Protein AF-A0A2N1TRH2-F1 (afdb_monomer_lite)

Secondary structure (DSSP, 8-state):
--SS-HHHHHHHH-HHHHHHHH--SSS--SS--HHHHHHHHHHHHHHHHHHHTTTSPSSPSS--HHHHHHHHHHHHHHHHTTS--HHHHHHHHHHHHHHHHHHHT--

Foldseek 3Di:
DFLEAPVLLCVPPNQQVQLVLAQPDPDRPVGHDRVLLVVLLVVLVVVLCVLCVLPDDPPDPDRDVLSRQLSSLSSSLVSCPPVDDPVSVVSNVVSVVVSNCVSVVVD

Sequence (107 aa):
MSYAVVQDMVDRFGAAELIQLTDRSEVPTGTYDSDLIEQALSDAEAEINAYLASRYALPLAEVPETLVRLTCNIARYQLYGSSLTEEVTKRYNDAIAFLKNVSRGDA

Structure (mmCIF, N/CA/C/O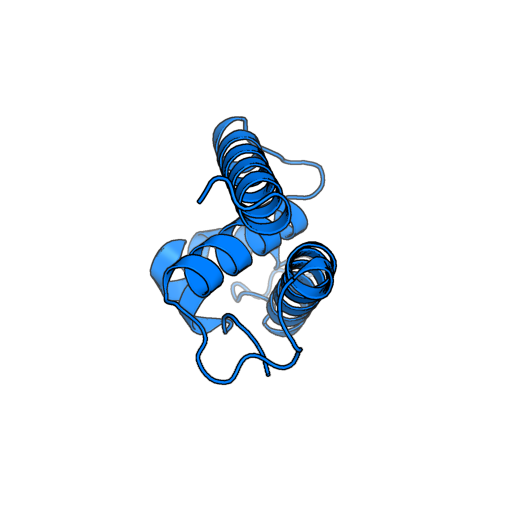 backbone):
data_AF-A0A2N1TRH2-F1
#
_entry.id   AF-A0A2N1TRH2-F1
#
loop_
_atom_site.group_PDB
_atom_site.id
_atom_site.type_symbol
_atom_site.label_atom_id
_atom_site.label_alt_id
_atom_site.label_comp_id
_atom_site.label_asym_id
_atom_site.label_entity_id
_atom_site.label_seq_id
_atom_site.pdbx_PDB_ins_code
_atom_site.Cartn_x
_atom_site.Cartn_y
_atom_site.Cartn_z
_atom_site.occupancy
_atom_site.B_iso_or_equiv
_atom_site.auth_seq_id
_atom_site.auth_comp_id
_atom_site.auth_asym_id
_atom_site.auth_atom_id
_atom_site.pdbx_PDB_model_num
ATOM 1 N N . MET A 1 1 ? -2.796 -13.164 6.841 1.00 62.09 1 MET A N 1
ATOM 2 C CA . MET A 1 1 ? -3.582 -13.209 5.594 1.00 62.09 1 MET A CA 1
ATOM 3 C C . MET A 1 1 ? -3.306 -11.917 4.880 1.00 62.09 1 MET A C 1
ATOM 5 O O . MET A 1 1 ? -3.331 -10.890 5.548 1.00 62.09 1 MET A O 1
ATOM 9 N N . SER A 1 2 ? -2.998 -12.010 3.594 1.00 77.38 2 SER A N 1
ATOM 10 C CA . SER A 1 2 ? -2.710 -10.845 2.776 1.00 77.38 2 SER A CA 1
ATOM 11 C C . SER A 1 2 ? -4.008 -10.136 2.380 1.00 77.38 2 SER A C 1
ATOM 13 O O . SER A 1 2 ? -5.030 -10.794 2.170 1.00 77.38 2 SER A O 1
ATOM 15 N N . TYR A 1 3 ? -3.995 -8.804 2.363 1.00 86.06 3 TYR A N 1
ATOM 16 C CA . TYR A 1 3 ? -5.128 -7.973 1.964 1.00 86.06 3 TYR A CA 1
ATOM 17 C C . TYR A 1 3 ? -5.238 -7.819 0.454 1.00 86.06 3 TYR A C 1
ATOM 19 O O . TYR A 1 3 ? -6.328 -7.531 -0.025 1.00 86.06 3 TYR A O 1
ATOM 27 N N . ALA A 1 4 ? -4.145 -7.986 -0.284 1.00 90.25 4 ALA A N 1
ATOM 28 C CA . ALA A 1 4 ? -4.127 -7.889 -1.735 1.00 90.25 4 ALA A CA 1
ATOM 29 C C . ALA A 1 4 ? -3.005 -8.759 -2.299 1.00 90.25 4 ALA A C 1
ATOM 31 O O . ALA A 1 4 ? -1.927 -8.829 -1.723 1.00 90.25 4 ALA A O 1
ATOM 32 N N . VAL A 1 5 ? -3.240 -9.385 -3.448 1.00 92.06 5 VAL A N 1
ATOM 33 C CA . VAL A 1 5 ? -2.251 -10.233 -4.124 1.00 92.06 5 VAL A CA 1
ATOM 34 C C . VAL A 1 5 ? -1.611 -9.514 -5.312 1.00 92.06 5 VAL A C 1
ATOM 36 O O . VAL A 1 5 ? -2.103 -8.489 -5.785 1.00 92.06 5 VAL A O 1
ATOM 39 N N . VAL A 1 6 ? -0.530 -10.080 -5.859 1.00 91.81 6 VAL A N 1
ATOM 40 C CA . VAL A 1 6 ? 0.144 -9.552 -7.063 1.00 91.81 6 VAL A CA 1
ATOM 41 C C . VAL A 1 6 ? -0.840 -9.359 -8.223 1.00 91.81 6 VAL A C 1
ATOM 43 O O . VAL A 1 6 ? -0.765 -8.358 -8.933 1.00 91.81 6 VAL A O 1
ATOM 46 N N . GLN A 1 7 ? -1.810 -10.264 -8.384 1.00 91.19 7 GLN A N 1
ATOM 47 C CA . GLN A 1 7 ? -2.826 -10.144 -9.431 1.00 91.19 7 GLN A CA 1
ATOM 4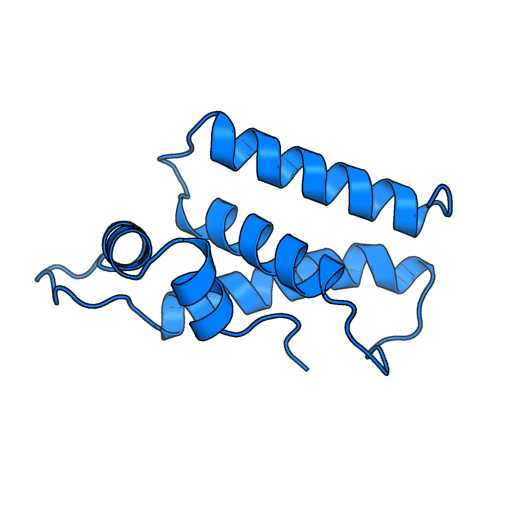8 C C . GLN A 1 7 ? -3.679 -8.873 -9.278 1.00 91.19 7 GLN A C 1
ATOM 50 O O . GLN A 1 7 ? -3.964 -8.227 -10.280 1.00 91.19 7 GLN A O 1
ATOM 55 N N . ASP A 1 8 ? -3.997 -8.439 -8.052 1.00 92.38 8 ASP A N 1
ATOM 56 C CA . ASP A 1 8 ? -4.744 -7.193 -7.825 1.00 92.38 8 ASP A CA 1
ATOM 57 C C . ASP A 1 8 ? -3.952 -5.966 -8.298 1.00 92.38 8 ASP A C 1
ATOM 59 O O . ASP A 1 8 ? -4.525 -4.999 -8.803 1.00 92.38 8 ASP A O 1
ATOM 63 N N . MET A 1 9 ? -2.623 -5.998 -8.159 1.00 92.50 9 MET A N 1
ATOM 64 C CA . MET A 1 9 ? -1.740 -4.952 -8.683 1.00 92.50 9 MET A CA 1
ATOM 65 C C . MET A 1 9 ? -1.733 -4.961 -10.215 1.00 92.50 9 MET A C 1
ATOM 67 O O . MET A 1 9 ? -1.833 -3.899 -10.835 1.00 92.50 9 MET A O 1
ATOM 71 N N . VAL A 1 10 ? -1.646 -6.148 -10.829 1.00 92.62 10 VAL A N 1
ATOM 72 C CA . VAL A 1 10 ? -1.657 -6.318 -12.292 1.00 92.62 10 VAL A CA 1
ATOM 73 C C . VAL A 1 10 ? -2.984 -5.844 -12.883 1.00 92.62 10 VAL A C 1
ATOM 75 O O . VAL A 1 10 ? -2.977 -5.093 -13.856 1.00 92.62 10 VAL A O 1
ATOM 78 N N . ASP A 1 11 ? -4.109 -6.212 -12.275 1.00 92.50 11 ASP A N 1
ATOM 79 C CA . ASP A 1 11 ? -5.444 -5.858 -12.761 1.00 92.50 11 ASP A CA 1
ATOM 80 C C . ASP A 1 11 ? -5.730 -4.352 -12.629 1.00 92.50 11 ASP A C 1
ATOM 82 O O . ASP A 1 11 ? -6.465 -3.781 -13.437 1.00 92.50 11 ASP A O 1
ATOM 86 N N . ARG A 1 12 ? -5.138 -3.681 -11.628 1.00 90.50 12 ARG A N 1
ATOM 87 C CA . ARG A 1 12 ? -5.360 -2.248 -11.361 1.00 90.50 12 ARG A CA 1
ATOM 88 C C . ARG A 1 12 ? -4.406 -1.317 -12.105 1.00 90.50 12 ARG A C 1
ATOM 90 O O . ARG A 1 12 ? -4.837 -0.244 -12.525 1.00 90.50 12 ARG A O 1
ATOM 97 N N . PHE A 1 13 ? -3.130 -1.682 -12.218 1.00 89.81 13 PHE A N 1
ATOM 98 C CA . PHE A 1 13 ? -2.073 -0.803 -12.747 1.00 89.81 13 PHE A CA 1
ATOM 99 C C . PHE A 1 13 ? -1.463 -1.313 -14.057 1.00 89.81 13 PHE A C 1
ATOM 101 O O . PHE A 1 13 ? -0.828 -0.558 -14.789 1.00 89.81 13 PHE A O 1
ATOM 108 N N . GLY A 1 14 ? -1.706 -2.577 -14.399 1.00 90.94 14 GLY A N 1
ATOM 109 C CA . GLY A 1 14 ? -1.164 -3.214 -15.588 1.00 90.94 14 GLY A CA 1
ATOM 110 C C . GLY A 1 14 ? 0.255 -3.740 -15.384 1.00 90.94 14 GLY A C 1
ATOM 111 O O . GLY A 1 14 ? 1.090 -3.147 -14.700 1.00 90.94 14 GLY A O 1
ATOM 112 N N . ALA A 1 15 ? 0.558 -4.853 -16.052 1.00 88.38 15 ALA A N 1
ATOM 113 C CA . ALA A 1 15 ? 1.876 -5.481 -15.985 1.00 88.38 15 ALA A CA 1
ATOM 114 C C . ALA A 1 15 ? 3.004 -4.555 -16.475 1.00 88.38 15 ALA A C 1
ATOM 116 O O . ALA A 1 15 ? 4.098 -4.596 -15.928 1.00 88.38 15 ALA A O 1
ATOM 117 N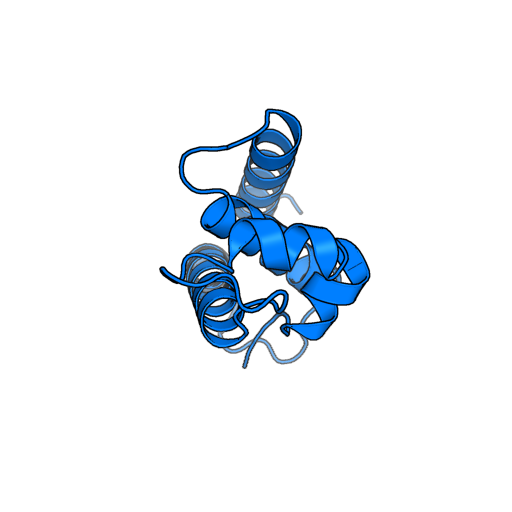 N . ALA A 1 16 ? 2.744 -3.697 -17.469 1.00 87.44 16 ALA A N 1
ATOM 118 C CA . ALA A 1 16 ? 3.754 -2.799 -18.033 1.00 87.44 16 ALA A CA 1
ATOM 119 C C . ALA A 1 16 ? 4.297 -1.791 -17.007 1.00 87.44 16 ALA A C 1
ATOM 121 O O . ALA A 1 16 ? 5.504 -1.562 -16.957 1.00 87.44 16 ALA A O 1
ATOM 122 N N . GLU A 1 17 ? 3.421 -1.217 -16.178 1.00 88.56 17 GLU A N 1
ATOM 123 C CA . GLU A 1 17 ? 3.838 -0.312 -15.105 1.00 88.56 17 GLU A CA 1
ATOM 124 C C . GLU A 1 17 ? 4.637 -1.074 -14.044 1.00 88.56 17 GLU A C 1
ATOM 126 O O . GLU A 1 17 ? 5.719 -0.646 -13.653 1.00 88.56 17 GLU A O 1
ATOM 131 N N . LEU A 1 18 ? 4.153 -2.247 -13.630 1.00 88.69 18 LEU A N 1
ATOM 132 C CA . LEU A 1 18 ? 4.836 -3.064 -12.628 1.00 88.69 18 LEU A CA 1
ATOM 133 C C . LEU A 1 18 ? 6.225 -3.506 -13.090 1.00 88.69 18 LEU A C 1
ATOM 135 O O . LEU A 1 18 ? 7.160 -3.439 -12.297 1.00 88.69 18 LEU A O 1
ATOM 139 N N . ILE A 1 19 ? 6.389 -3.878 -14.364 1.00 89.38 19 ILE A N 1
ATOM 140 C CA . ILE A 1 19 ? 7.699 -4.179 -14.960 1.00 89.38 19 ILE A CA 1
ATOM 141 C C . ILE A 1 19 ? 8.623 -2.968 -14.804 1.00 89.38 19 ILE A C 1
ATOM 143 O O . ILE A 1 19 ? 9.710 -3.105 -14.264 1.00 89.38 19 ILE A O 1
ATOM 147 N N . GLN A 1 20 ? 8.183 -1.763 -15.180 1.00 86.56 20 GLN A N 1
ATOM 148 C CA . GLN A 1 20 ? 9.019 -0.560 -15.057 1.00 86.56 20 GLN A CA 1
ATOM 149 C C . GLN A 1 20 ? 9.447 -0.256 -13.615 1.00 86.56 20 GLN A C 1
ATOM 151 O O . GLN A 1 20 ? 10.528 0.286 -13.396 1.00 86.56 20 GLN A O 1
ATOM 156 N N . LEU A 1 21 ? 8.604 -0.584 -12.635 1.00 85.94 21 LEU A N 1
ATOM 157 C CA . LEU A 1 21 ? 8.877 -0.315 -11.223 1.00 85.94 21 LEU A CA 1
ATOM 158 C C . LEU A 1 21 ? 9.758 -1.382 -10.558 1.00 85.94 21 LEU A C 1
ATOM 160 O O . LEU A 1 21 ? 10.472 -1.075 -9.594 1.00 85.94 21 LEU A O 1
ATOM 164 N N . THR A 1 22 ? 9.691 -2.623 -11.048 1.00 85.62 22 THR A N 1
ATOM 165 C CA . THR A 1 22 ? 10.251 -3.804 -10.371 1.00 85.62 22 THR A CA 1
ATOM 166 C C . THR A 1 22 ? 11.388 -4.489 -11.129 1.00 85.62 22 THR A C 1
ATOM 168 O O . THR A 1 22 ? 12.227 -5.103 -10.479 1.00 85.62 22 THR A O 1
ATOM 171 N N . ASP A 1 23 ? 11.499 -4.320 -12.452 1.00 81.25 23 ASP A N 1
ATOM 172 C CA . ASP A 1 23 ? 12.588 -4.853 -13.293 1.00 81.25 23 ASP A CA 1
ATOM 173 C C . ASP A 1 23 ? 13.874 -4.032 -13.078 1.00 81.25 23 ASP A C 1
ATOM 175 O O . ASP A 1 23 ? 14.315 -3.247 -13.917 1.00 81.25 23 ASP A O 1
ATOM 179 N N . ARG A 1 24 ? 14.436 -4.155 -11.869 1.00 75.44 24 ARG A N 1
ATOM 180 C CA . ARG A 1 24 ? 15.639 -3.451 -11.394 1.00 75.44 24 ARG A CA 1
ATOM 181 C C . ARG A 1 24 ? 16.917 -4.276 -11.583 1.00 75.44 24 ARG A C 1
ATOM 183 O O . ARG A 1 24 ? 17.967 -3.899 -11.063 1.00 75.44 24 ARG A O 1
ATOM 190 N N . SER A 1 25 ? 16.835 -5.413 -12.269 1.00 72.88 25 SER A N 1
ATOM 191 C CA . SER A 1 25 ? 17.973 -6.288 -12.543 1.00 72.88 25 SER A CA 1
ATOM 192 C C . SER A 1 25 ? 18.944 -5.662 -13.548 1.00 72.88 25 SER A C 1
ATOM 194 O O . SER A 1 25 ? 18.557 -4.878 -14.411 1.00 72.88 25 SER A O 1
ATOM 196 N N . GLU A 1 26 ? 20.228 -6.036 -13.467 1.00 66.50 26 GLU A N 1
ATOM 197 C CA . GLU A 1 26 ? 21.259 -5.552 -14.406 1.00 66.50 26 GLU A CA 1
ATOM 198 C C . GLU A 1 26 ? 20.931 -5.891 -15.870 1.00 66.50 26 GLU A C 1
ATOM 200 O O . GLU A 1 26 ? 21.308 -5.159 -16.785 1.00 66.50 26 GLU A O 1
ATOM 205 N N . VAL A 1 27 ? 20.206 -6.990 -16.086 1.00 74.50 27 VAL A N 1
ATOM 206 C CA . VAL A 1 27 ? 19.616 -7.357 -17.372 1.00 74.50 27 VAL A CA 1
ATOM 207 C C . VAL A 1 27 ? 18.098 -7.263 -17.223 1.00 74.50 27 VAL A C 1
ATOM 209 O O . VAL A 1 27 ? 17.548 -8.021 -16.418 1.00 74.50 27 VAL A O 1
ATOM 212 N N . PRO A 1 28 ? 17.418 -6.372 -17.969 1.00 73.12 28 PRO A N 1
ATOM 213 C CA . PRO A 1 28 ? 15.964 -6.294 -17.957 1.00 73.12 28 PRO A CA 1
ATOM 214 C C . PRO A 1 28 ? 15.365 -7.628 -18.391 1.00 73.12 28 PRO A C 1
ATOM 216 O O . PRO A 1 28 ? 15.670 -8.139 -19.474 1.00 73.12 28 PRO A O 1
ATOM 219 N N . THR A 1 29 ? 14.535 -8.203 -17.534 1.00 76.81 29 THR A N 1
ATOM 220 C CA . THR A 1 29 ? 13.846 -9.469 -17.805 1.00 76.81 29 THR A CA 1
ATOM 221 C C . THR A 1 29 ? 12.608 -9.259 -18.673 1.00 76.81 29 THR A C 1
ATOM 223 O O . THR A 1 29 ? 12.146 -10.194 -19.328 1.00 76.81 29 THR A O 1
ATOM 226 N N . GLY A 1 30 ? 12.077 -8.028 -18.713 1.00 81.75 30 GLY A N 1
ATOM 227 C CA . GLY A 1 30 ? 10.813 -7.722 -19.383 1.00 81.75 30 GLY A CA 1
ATOM 228 C C . GLY A 1 30 ? 9.596 -8.304 -18.658 1.00 81.75 30 GLY A C 1
ATOM 229 O O . GLY A 1 30 ? 8.496 -8.318 -19.211 1.00 81.75 30 GLY A O 1
ATOM 230 N N . THR A 1 31 ? 9.789 -8.780 -17.428 1.00 85.19 31 THR A N 1
ATOM 231 C CA . THR A 1 31 ? 8.760 -9.314 -16.536 1.00 85.19 31 THR A CA 1
ATOM 232 C C . THR A 1 31 ? 8.822 -8.582 -15.206 1.00 85.19 31 THR A C 1
ATOM 234 O O . THR A 1 31 ? 9.881 -8.104 -14.812 1.00 85.19 31 THR A O 1
ATOM 237 N N . TYR A 1 32 ? 7.682 -8.440 -14.532 1.00 86.50 32 TYR A N 1
ATOM 238 C CA . TYR A 1 32 ? 7.674 -7.829 -13.211 1.00 86.50 32 TYR A CA 1
ATOM 239 C C . TYR A 1 32 ? 8.242 -8.820 -12.196 1.00 86.50 32 TYR A C 1
ATOM 241 O O . TYR A 1 32 ? 8.023 -10.027 -12.309 1.00 86.50 32 TYR A O 1
ATOM 249 N N . ASP A 1 33 ? 8.944 -8.303 -11.197 1.00 89.31 33 ASP A N 1
ATOM 250 C CA . ASP A 1 33 ? 9.437 -9.102 -10.084 1.00 89.31 33 ASP A CA 1
ATOM 251 C C . ASP A 1 33 ? 8.296 -9.291 -9.074 1.00 89.31 33 ASP A C 1
ATOM 253 O O . ASP A 1 33 ? 7.887 -8.352 -8.382 1.00 89.31 33 ASP A O 1
ATOM 257 N N . SER A 1 34 ? 7.732 -10.501 -9.042 1.00 88.69 34 SER A N 1
ATOM 258 C CA . SER A 1 34 ? 6.646 -10.849 -8.126 1.00 88.69 34 SER A CA 1
ATOM 259 C C . SER A 1 34 ? 7.069 -10.746 -6.668 1.00 88.69 34 SER A C 1
ATOM 261 O O . SER A 1 34 ? 6.261 -10.309 -5.856 1.00 88.69 34 SER A O 1
ATOM 263 N N . ASP A 1 35 ? 8.318 -11.073 -6.342 1.00 90.00 35 ASP A N 1
ATOM 264 C CA . ASP A 1 35 ? 8.801 -11.105 -4.962 1.00 90.00 35 ASP A CA 1
ATOM 265 C C . ASP A 1 35 ? 8.910 -9.677 -4.411 1.00 90.00 35 ASP A C 1
ATOM 267 O O . ASP A 1 35 ? 8.499 -9.403 -3.282 1.00 90.00 35 ASP A O 1
ATOM 271 N N . LEU A 1 36 ? 9.367 -8.726 -5.237 1.00 90.06 36 LEU A N 1
ATOM 272 C CA . LEU A 1 36 ? 9.362 -7.301 -4.884 1.00 90.06 36 LEU A CA 1
ATOM 273 C C . LEU A 1 36 ? 7.946 -6.746 -4.690 1.00 90.06 36 LEU A C 1
ATOM 275 O O . LEU A 1 36 ? 7.720 -5.924 -3.798 1.00 90.06 36 LEU A O 1
ATOM 279 N N . ILE A 1 37 ? 6.986 -7.173 -5.515 1.00 91.69 37 ILE A N 1
ATOM 280 C CA . ILE A 1 37 ? 5.587 -6.751 -5.374 1.00 91.69 37 ILE A CA 1
ATOM 281 C C . ILE A 1 37 ? 4.981 -7.345 -4.101 1.00 91.69 37 ILE A C 1
ATOM 283 O O . ILE A 1 37 ? 4.323 -6.621 -3.356 1.00 91.69 37 ILE A O 1
ATOM 287 N N . GLU A 1 38 ? 5.216 -8.628 -3.825 1.00 92.88 38 GLU A N 1
ATOM 288 C CA . GLU A 1 38 ? 4.762 -9.291 -2.599 1.00 92.88 38 GLU A CA 1
ATOM 289 C C . GLU A 1 38 ? 5.353 -8.637 -1.351 1.00 92.88 38 GLU A C 1
ATOM 291 O O . GLU A 1 38 ? 4.632 -8.410 -0.378 1.00 92.88 38 GLU A O 1
ATOM 296 N N . GLN A 1 39 ? 6.630 -8.250 -1.390 1.00 91.75 39 GLN A N 1
ATOM 297 C CA . GLN A 1 39 ? 7.256 -7.514 -0.298 1.00 91.75 39 GLN A CA 1
ATOM 298 C C . GLN A 1 39 ? 6.573 -6.156 -0.070 1.00 91.75 39 GLN A C 1
ATOM 300 O O . GLN A 1 39 ? 6.195 -5.848 1.059 1.00 91.75 39 GLN A O 1
ATOM 305 N N . ALA A 1 40 ? 6.346 -5.372 -1.129 1.00 92.69 40 ALA A N 1
ATOM 306 C CA . ALA A 1 40 ? 5.667 -4.079 -1.017 1.00 92.69 40 ALA A CA 1
ATOM 307 C C . ALA A 1 40 ? 4.213 -4.215 -0.524 1.00 92.69 40 ALA A C 1
ATOM 309 O O . ALA A 1 40 ? 3.720 -3.370 0.224 1.00 92.69 40 ALA A O 1
ATOM 310 N N . LEU A 1 41 ? 3.517 -5.285 -0.921 1.00 94.06 41 LEU A N 1
ATOM 311 C CA . LEU A 1 41 ? 2.182 -5.610 -0.414 1.00 94.06 41 LEU A CA 1
ATOM 312 C C . LEU A 1 41 ? 2.227 -5.957 1.078 1.00 94.06 41 LEU A C 1
ATOM 314 O O . LEU A 1 41 ? 1.450 -5.402 1.851 1.00 94.06 41 LEU A O 1
ATOM 318 N N . SER A 1 42 ? 3.172 -6.797 1.504 1.00 93.19 42 SER A N 1
ATOM 319 C CA . SER A 1 42 ? 3.360 -7.155 2.915 1.00 93.19 42 SER A CA 1
ATOM 320 C C . SER A 1 42 ? 3.672 -5.932 3.788 1.00 93.19 42 SER A C 1
ATOM 322 O O . SER A 1 42 ? 3.119 -5.785 4.881 1.00 93.19 42 SER A O 1
ATOM 324 N N . ASP A 1 43 ? 4.525 -5.027 3.311 1.00 92.06 43 ASP A N 1
ATOM 325 C CA . ASP A 1 43 ? 4.863 -3.793 4.023 1.00 92.06 43 ASP A CA 1
ATOM 326 C C . ASP A 1 43 ? 3.645 -2.854 4.123 1.00 92.06 43 ASP A C 1
ATOM 328 O O . ASP A 1 43 ? 3.352 -2.309 5.193 1.00 92.06 43 ASP A O 1
ATOM 332 N N . ALA A 1 44 ? 2.874 -2.712 3.038 1.00 93.44 44 ALA A N 1
ATOM 333 C CA . ALA A 1 44 ? 1.619 -1.958 3.029 1.00 93.44 44 ALA A CA 1
ATOM 334 C C . ALA A 1 44 ? 0.574 -2.534 4.003 1.00 93.44 44 ALA A C 1
ATOM 336 O O . ALA A 1 44 ? -0.131 -1.793 4.693 1.00 93.44 44 ALA A O 1
ATOM 337 N N . GLU A 1 45 ? 0.475 -3.858 4.091 1.00 91.50 45 GLU A N 1
ATOM 338 C CA . GLU A 1 45 ? -0.416 -4.539 5.028 1.00 91.50 45 GLU A CA 1
ATOM 339 C C . GLU A 1 45 ? -0.020 -4.308 6.478 1.00 91.50 45 GLU A C 1
ATOM 341 O O . GLU A 1 45 ? -0.886 -4.048 7.316 1.00 91.50 45 GLU A O 1
ATOM 346 N N . ALA A 1 46 ? 1.275 -4.398 6.790 1.00 91.44 46 ALA A N 1
ATOM 347 C CA . ALA A 1 46 ? 1.790 -4.114 8.122 1.00 91.44 46 ALA A CA 1
ATOM 348 C C . ALA A 1 46 ? 1.452 -2.677 8.548 1.00 91.44 46 ALA A C 1
ATOM 350 O O . ALA A 1 46 ? 1.015 -2.450 9.680 1.00 91.44 46 ALA A O 1
ATOM 351 N N . GLU A 1 47 ? 1.567 -1.723 7.622 1.00 92.12 47 GLU A N 1
ATOM 352 C CA . GLU A 1 47 ? 1.184 -0.333 7.854 1.00 92.12 47 GLU A CA 1
ATOM 353 C C . GLU A 1 47 ? -0.324 -0.186 8.120 1.00 92.12 47 GLU A C 1
ATOM 355 O O . GLU A 1 47 ? -0.716 0.397 9.134 1.00 92.12 47 GLU A O 1
ATOM 360 N N . ILE A 1 48 ? -1.186 -0.768 7.279 1.00 91.06 48 ILE A N 1
ATOM 361 C CA . ILE A 1 48 ? -2.647 -0.760 7.483 1.00 91.06 48 ILE A CA 1
ATOM 362 C C . ILE A 1 48 ? -3.012 -1.389 8.833 1.00 91.06 48 ILE A C 1
ATOM 364 O O . ILE A 1 48 ? -3.814 -0.834 9.590 1.00 91.06 48 ILE A O 1
ATOM 368 N N . ASN A 1 49 ? -2.397 -2.523 9.163 1.00 90.19 49 ASN A N 1
ATOM 369 C CA . ASN A 1 49 ? -2.608 -3.228 10.420 1.00 90.19 49 ASN A CA 1
ATOM 370 C C . ASN A 1 49 ? -2.267 -2.370 11.633 1.00 90.19 49 ASN A C 1
ATOM 372 O O . ASN A 1 49 ? -3.012 -2.402 12.609 1.00 90.19 49 ASN A O 1
ATOM 376 N N . ALA A 1 50 ? -1.208 -1.562 11.572 1.00 89.62 50 ALA A N 1
ATOM 377 C CA . ALA A 1 50 ? -0.853 -0.660 12.663 1.00 89.62 50 ALA A CA 1
ATOM 378 C C . ALA A 1 50 ? -1.965 0.366 12.958 1.00 89.62 50 ALA A C 1
ATOM 380 O O . ALA A 1 50 ? -2.242 0.656 14.123 1.00 89.62 50 ALA A O 1
ATOM 381 N N . TYR A 1 51 ? -2.657 0.870 11.929 1.00 89.00 51 TYR A N 1
ATOM 382 C CA . TYR A 1 51 ? -3.799 1.773 12.115 1.00 89.00 51 TYR A CA 1
ATOM 383 C C . TYR A 1 51 ? -5.040 1.042 12.643 1.00 89.00 51 TYR A C 1
ATOM 385 O O . TYR A 1 51 ? -5.717 1.540 13.551 1.00 89.00 51 TYR A O 1
ATOM 393 N N . LEU A 1 52 ? -5.330 -0.146 12.106 1.00 87.56 52 LEU A N 1
ATOM 394 C CA . LEU A 1 52 ? -6.513 -0.929 12.473 1.00 87.56 52 LEU A CA 1
ATOM 395 C C . LEU A 1 52 ? -6.404 -1.573 13.861 1.00 87.56 52 LEU A C 1
ATOM 397 O O . LEU A 1 52 ? -7.421 -1.676 14.544 1.00 87.56 52 LEU A O 1
ATOM 401 N N . ALA A 1 53 ? -5.200 -1.937 14.312 1.00 87.06 53 ALA A N 1
ATOM 402 C CA . ALA A 1 53 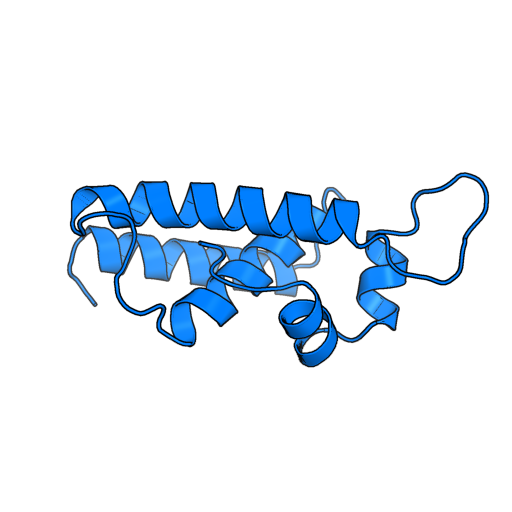? -4.951 -2.592 15.602 1.00 87.06 53 ALA A CA 1
ATOM 403 C C . ALA A 1 53 ? -5.430 -1.773 16.813 1.00 87.06 53 ALA A C 1
ATOM 405 O O . ALA A 1 53 ? -5.656 -2.324 17.887 1.00 87.06 53 ALA A O 1
ATOM 406 N N . SER A 1 54 ? -5.611 -0.460 16.645 1.00 84.12 54 SER A N 1
ATOM 407 C CA . SER A 1 54 ? -6.178 0.413 17.677 1.00 84.12 54 SER A CA 1
ATOM 408 C C . SER A 1 54 ? -7.655 0.129 17.987 1.00 84.12 54 SER A C 1
ATOM 410 O O . SER A 1 54 ? -8.118 0.441 19.083 1.00 84.12 54 SER A O 1
ATOM 412 N N . ARG A 1 55 ? -8.402 -0.448 17.036 1.00 83.19 55 ARG A N 1
ATOM 413 C CA . ARG A 1 55 ? -9.864 -0.620 17.116 1.00 83.19 55 ARG A CA 1
ATOM 414 C C . ARG A 1 55 ? -10.369 -2.013 16.779 1.00 83.19 55 ARG A C 1
ATOM 416 O O . ARG A 1 55 ? -11.400 -2.416 17.307 1.00 83.19 55 ARG A O 1
ATOM 423 N N . TYR A 1 56 ? -9.688 -2.724 15.892 1.00 82.81 56 TYR A N 1
ATOM 424 C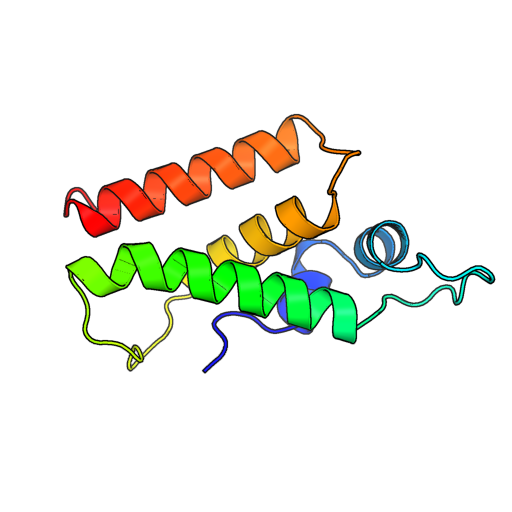 CA . TYR A 1 56 ? -10.113 -4.025 15.394 1.00 82.81 56 TYR A CA 1
ATOM 425 C C . TYR A 1 56 ? -9.193 -5.124 15.920 1.00 82.81 56 TYR A C 1
ATOM 427 O O . TYR A 1 56 ? -7.979 -4.949 16.012 1.00 82.81 56 TYR A O 1
ATOM 435 N N . ALA A 1 57 ? -9.778 -6.280 16.238 1.00 79.62 57 ALA A N 1
ATOM 436 C CA . ALA A 1 57 ? -9.008 -7.484 16.513 1.00 79.62 57 ALA A CA 1
ATOM 437 C C . ALA A 1 57 ? -8.440 -8.028 15.195 1.00 79.62 57 ALA A C 1
ATOM 439 O O . ALA A 1 57 ? -9.182 -8.239 14.235 1.00 79.62 57 ALA A O 1
ATOM 440 N N . LEU A 1 58 ? -7.125 -8.238 15.159 1.00 82.50 58 LEU A N 1
ATOM 441 C CA . LEU A 1 58 ? -6.423 -8.822 14.020 1.00 82.50 58 LEU A CA 1
ATOM 442 C C . LEU A 1 58 ? -6.124 -10.309 14.293 1.00 82.50 58 LEU A C 1
ATOM 444 O O . LEU A 1 58 ? -5.783 -10.648 15.429 1.00 82.50 58 LEU A O 1
ATOM 448 N N . PRO A 1 59 ? -6.201 -11.193 13.278 1.00 79.19 59 PRO A N 1
ATOM 449 C CA . PRO A 1 59 ? -6.523 -10.905 11.876 1.00 79.19 59 PRO A CA 1
ATOM 450 C C . PRO A 1 59 ? -8.022 -10.644 11.645 1.00 79.19 59 PRO A C 1
ATOM 452 O O . PRO A 1 59 ? -8.870 -11.226 12.318 1.00 79.19 59 PRO A O 1
ATOM 455 N N . LEU A 1 60 ? -8.341 -9.784 10.671 1.00 79.06 60 LEU A N 1
ATOM 456 C CA . LEU A 1 60 ? -9.723 -9.539 10.246 1.00 79.06 60 LEU A CA 1
ATOM 457 C C . LEU A 1 60 ? -10.358 -10.829 9.704 1.00 79.06 60 LEU A C 1
ATOM 459 O O . LEU A 1 60 ? -9.702 -11.596 8.999 1.00 79.06 60 LEU A O 1
ATOM 463 N N . ALA A 1 61 ? -11.638 -11.046 10.013 1.00 80.44 61 ALA A N 1
ATOM 464 C CA . ALA A 1 61 ? -12.388 -12.205 9.523 1.00 80.44 61 ALA A CA 1
ATOM 465 C C . ALA A 1 61 ? -12.732 -12.090 8.028 1.00 80.44 61 ALA A C 1
ATOM 467 O O . ALA A 1 61 ? -12.660 -13.075 7.301 1.00 80.44 61 ALA A O 1
ATOM 468 N N . GLU A 1 62 ? -13.059 -10.880 7.574 1.00 80.44 62 GLU A N 1
ATOM 469 C CA . GLU A 1 62 ? -13.310 -10.554 6.172 1.00 80.44 62 GLU A CA 1
ATOM 470 C C . GLU A 1 62 ? -12.524 -9.295 5.812 1.00 80.44 62 GLU A C 1
ATOM 472 O O . GLU A 1 62 ? -12.474 -8.342 6.593 1.00 80.44 62 GLU A O 1
ATOM 477 N N . VAL A 1 63 ? -11.904 -9.298 4.632 1.00 83.06 63 VAL A N 1
ATOM 478 C CA . VAL A 1 63 ? -11.155 -8.155 4.103 1.00 83.06 63 VAL A CA 1
ATOM 479 C C . VAL A 1 63 ? -12.073 -7.402 3.138 1.00 83.06 63 VAL A C 1
ATOM 481 O O . VAL A 1 63 ? -12.383 -7.929 2.070 1.00 83.06 63 VAL A O 1
ATOM 484 N N . PRO A 1 64 ? -12.529 -6.180 3.471 1.00 85.38 64 PRO A N 1
ATOM 485 C CA . PRO A 1 64 ? -13.320 -5.379 2.548 1.00 85.38 64 PRO A CA 1
ATOM 486 C C . PRO A 1 64 ? -12.511 -5.016 1.303 1.00 85.38 64 PRO A C 1
ATOM 488 O O . PRO A 1 64 ? -11.324 -4.702 1.400 1.00 85.38 64 PRO A O 1
ATOM 491 N N . GLU A 1 65 ? -13.174 -4.919 0.150 1.00 86.81 65 GLU A N 1
ATOM 492 C CA . GLU A 1 65 ? -12.540 -4.520 -1.118 1.00 86.81 65 GLU A CA 1
ATOM 493 C C . GLU A 1 65 ? -11.834 -3.150 -1.024 1.00 86.81 65 GLU A C 1
ATOM 495 O O . GLU A 1 65 ? -10.831 -2.880 -1.687 1.00 86.81 65 GLU A O 1
ATOM 500 N N . THR A 1 66 ? -12.314 -2.280 -0.131 1.00 87.94 66 THR A N 1
ATOM 501 C CA . THR A 1 66 ? -11.656 -1.011 0.186 1.00 87.94 66 THR A CA 1
ATOM 502 C C . THR A 1 66 ? -10.242 -1.216 0.733 1.00 87.94 66 THR A C 1
ATOM 504 O O . THR A 1 66 ? -9.344 -0.488 0.316 1.00 87.94 66 THR A O 1
ATOM 507 N N . LEU A 1 67 ? -10.015 -2.195 1.621 1.00 88.12 67 LEU A N 1
ATOM 508 C CA . LEU A 1 67 ? -8.675 -2.494 2.141 1.00 88.12 67 LEU A CA 1
ATOM 509 C C . LEU A 1 67 ? -7.767 -3.046 1.046 1.00 88.12 67 LEU A C 1
ATOM 511 O O . LEU A 1 67 ? -6.616 -2.626 0.978 1.00 88.12 67 LEU A O 1
ATOM 515 N N . VAL A 1 68 ? -8.290 -3.886 0.147 1.00 91.81 68 VAL A N 1
ATOM 516 C CA . VAL A 1 68 ? -7.550 -4.367 -1.035 1.00 91.81 68 VAL A CA 1
ATOM 517 C C . VAL A 1 68 ? -7.033 -3.168 -1.836 1.00 91.81 68 VAL A C 1
ATOM 519 O O . VAL A 1 68 ? -5.834 -3.010 -2.055 1.00 91.81 68 VAL A O 1
ATOM 522 N N . ARG A 1 69 ? -7.930 -2.234 -2.188 1.00 91.75 69 ARG A N 1
ATOM 523 C CA . ARG A 1 69 ? -7.582 -1.025 -2.951 1.00 91.75 69 ARG A CA 1
ATOM 524 C C . ARG A 1 69 ? -6.556 -0.143 -2.232 1.00 91.75 69 ARG A C 1
ATOM 526 O O . ARG A 1 69 ? -5.671 0.410 -2.881 1.00 91.75 69 ARG A O 1
ATOM 533 N N . LEU A 1 70 ? -6.697 0.039 -0.918 1.00 92.81 70 LEU A N 1
ATOM 534 C CA . LEU A 1 70 ? -5.761 0.836 -0.119 1.00 92.81 70 LEU A CA 1
ATOM 535 C C . LEU A 1 70 ? -4.379 0.179 -0.068 1.00 92.81 70 LEU A C 1
ATOM 537 O O . LEU A 1 70 ? -3.388 0.868 -0.292 1.00 92.81 70 LEU A O 1
ATOM 541 N N . THR A 1 71 ? -4.332 -1.138 0.134 1.00 93.81 71 THR A N 1
ATOM 542 C CA . THR A 1 71 ? -3.095 -1.931 0.144 1.00 93.81 71 THR A CA 1
ATOM 543 C C . THR A 1 71 ? -2.364 -1.792 -1.187 1.00 93.81 71 THR A C 1
ATOM 545 O O . THR A 1 71 ? -1.195 -1.419 -1.197 1.00 93.81 71 THR A O 1
ATOM 548 N N . CYS A 1 72 ? -3.064 -1.949 -2.317 1.00 93.38 72 CYS A N 1
ATOM 549 C CA . CYS A 1 72 ? -2.475 -1.761 -3.644 1.00 93.38 72 CYS A CA 1
ATOM 550 C C . CYS A 1 72 ? -1.911 -0.346 -3.855 1.00 93.38 72 CYS A C 1
ATOM 552 O O . CYS A 1 72 ? -0.836 -0.184 -4.426 1.00 93.38 72 CYS A O 1
ATOM 554 N N . ASN A 1 73 ? -2.613 0.698 -3.399 1.00 92.94 73 ASN A N 1
ATOM 555 C CA . ASN A 1 73 ? -2.140 2.079 -3.548 1.00 92.94 73 ASN A CA 1
ATOM 556 C C . ASN A 1 73 ? -0.897 2.370 -2.696 1.00 92.94 73 ASN A C 1
ATOM 558 O O . ASN A 1 73 ? 0.003 3.071 -3.158 1.00 92.94 73 ASN A O 1
ATOM 562 N N . ILE A 1 74 ? -0.846 1.845 -1.468 1.00 93.12 74 ILE A N 1
ATOM 563 C CA . ILE A 1 74 ? 0.314 1.997 -0.582 1.00 93.12 74 ILE A CA 1
ATOM 564 C C . ILE A 1 74 ? 1.503 1.206 -1.138 1.00 93.12 74 ILE A C 1
ATOM 566 O O . ILE A 1 74 ? 2.585 1.770 -1.282 1.00 93.12 74 ILE A O 1
ATOM 570 N N . ALA A 1 75 ? 1.293 -0.045 -1.552 1.00 93.62 75 ALA A N 1
ATOM 571 C CA . ALA A 1 75 ? 2.328 -0.861 -2.183 1.00 93.62 75 ALA A CA 1
ATOM 572 C C . ALA A 1 75 ? 2.880 -0.186 -3.449 1.00 93.62 75 ALA A C 1
ATOM 574 O O . ALA A 1 75 ? 4.091 -0.067 -3.618 1.00 93.62 75 ALA A O 1
ATOM 575 N N . ARG A 1 76 ? 2.005 0.360 -4.307 1.00 92.06 76 ARG A N 1
ATOM 576 C CA . ARG A 1 76 ? 2.413 1.138 -5.488 1.00 92.06 76 ARG A CA 1
ATOM 577 C C . ARG A 1 76 ? 3.300 2.322 -5.106 1.00 92.06 76 ARG A C 1
ATOM 579 O O . ARG A 1 76 ? 4.340 2.520 -5.725 1.00 92.06 76 ARG A O 1
ATOM 586 N N . TYR A 1 77 ? 2.920 3.091 -4.088 1.00 91.56 77 TYR A N 1
ATOM 587 C CA . TYR A 1 77 ? 3.732 4.208 -3.598 1.00 91.56 77 TYR A CA 1
ATOM 588 C C . TYR A 1 77 ? 5.131 3.754 -3.160 1.00 91.56 77 TYR A C 1
ATOM 590 O O . TYR A 1 77 ? 6.124 4.370 -3.547 1.00 91.56 77 TYR A O 1
ATOM 598 N N . GLN A 1 78 ? 5.224 2.643 -2.427 1.00 90.06 78 GLN A N 1
ATOM 599 C CA . GLN A 1 78 ? 6.506 2.080 -1.998 1.00 90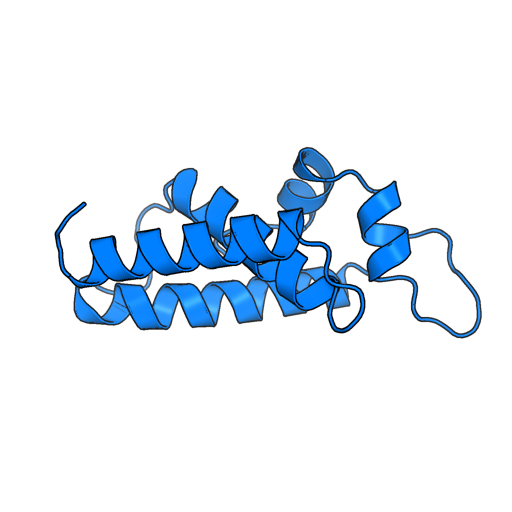.06 78 GLN A CA 1
ATOM 600 C C . GLN A 1 78 ? 7.369 1.622 -3.189 1.00 90.06 78 GLN A C 1
ATOM 602 O O . GLN A 1 78 ? 8.574 1.881 -3.211 1.00 90.06 78 GLN A O 1
ATOM 607 N N . LEU A 1 79 ? 6.759 1.023 -4.219 1.00 89.12 79 LEU A N 1
ATOM 608 C CA . LEU A 1 79 ? 7.458 0.590 -5.436 1.00 89.12 79 LEU A CA 1
ATOM 609 C C . LEU A 1 79 ? 8.016 1.759 -6.263 1.00 89.12 79 LEU A C 1
ATOM 611 O O . LEU A 1 79 ? 9.098 1.631 -6.837 1.00 89.12 79 LEU A O 1
ATOM 615 N N . TYR A 1 80 ? 7.332 2.908 -6.300 1.00 86.44 80 TYR A N 1
ATOM 616 C CA . TYR A 1 80 ? 7.824 4.106 -6.994 1.00 86.44 80 TYR A CA 1
ATOM 617 C C . TYR A 1 80 ? 9.071 4.722 -6.341 1.00 86.44 80 TYR A C 1
ATOM 619 O O . TYR A 1 80 ? 9.851 5.385 -7.030 1.00 86.44 80 TYR A O 1
ATOM 627 N N . GLY A 1 81 ? 9.292 4.494 -5.042 1.00 79.94 81 GLY A N 1
ATOM 628 C CA . GLY A 1 81 ? 10.503 4.908 -4.332 1.00 79.94 81 GLY A CA 1
ATOM 629 C C . GLY A 1 81 ? 10.840 6.392 -4.521 1.00 79.94 81 GLY A C 1
ATOM 630 O O . GLY A 1 81 ? 10.169 7.265 -3.982 1.00 79.94 81 GLY A O 1
ATOM 631 N N . SER A 1 82 ? 11.904 6.689 -5.274 1.00 69.56 82 SER A N 1
ATOM 632 C CA . SER A 1 82 ? 12.381 8.055 -5.549 1.00 69.56 82 SER A CA 1
ATOM 633 C C . SER A 1 82 ? 11.752 8.720 -6.780 1.00 69.56 82 SER A C 1
ATOM 635 O O . SER A 1 82 ? 11.927 9.920 -6.973 1.00 69.56 82 SER A O 1
ATOM 637 N N . SER A 1 83 ? 11.014 7.975 -7.606 1.00 76.69 83 SER A N 1
ATOM 638 C CA . SER A 1 83 ? 10.400 8.460 -8.853 1.00 76.69 83 SER A CA 1
ATOM 639 C C . SER A 1 83 ? 8.910 8.773 -8.680 1.00 76.69 83 SER A C 1
ATOM 641 O O . SER A 1 83 ? 8.102 8.545 -9.577 1.00 76.69 83 SER A O 1
ATOM 643 N N . LEU A 1 84 ? 8.530 9.269 -7.500 1.00 80.69 84 LEU A N 1
ATOM 644 C CA . LEU A 1 84 ? 7.140 9.535 -7.143 1.00 80.69 84 LEU A CA 1
ATOM 645 C C . LEU A 1 84 ? 6.516 10.603 -8.041 1.00 80.69 84 LEU A C 1
ATOM 647 O O . LEU A 1 84 ? 7.044 11.703 -8.200 1.00 80.69 84 LEU A O 1
ATOM 651 N N . THR A 1 85 ? 5.337 10.290 -8.572 1.00 84.94 85 THR A N 1
ATOM 652 C CA . THR A 1 85 ? 4.485 11.270 -9.243 1.00 84.94 85 THR A CA 1
ATOM 653 C C . THR A 1 85 ? 3.551 11.932 -8.231 1.00 84.94 85 THR A C 1
ATOM 655 O O . THR A 1 85 ? 3.237 11.371 -7.172 1.00 84.94 85 THR A O 1
ATOM 658 N N . GLU A 1 86 ? 3.068 13.133 -8.556 1.00 87.00 86 GLU A N 1
ATOM 659 C CA . GLU A 1 86 ? 2.077 13.828 -7.725 1.00 87.00 86 GLU A CA 1
ATOM 660 C C . GLU A 1 86 ? 0.805 12.990 -7.544 1.00 87.00 86 GLU A C 1
ATOM 662 O O . GLU A 1 86 ? 0.235 12.957 -6.454 1.00 87.00 86 GLU A O 1
ATOM 667 N N . GLU A 1 87 ? 0.384 12.260 -8.583 1.00 88.06 87 GLU A N 1
ATOM 668 C CA . GLU A 1 87 ? -0.796 11.399 -8.516 1.00 88.06 87 GLU A CA 1
ATOM 669 C C . GLU A 1 87 ? -0.608 10.246 -7.523 1.00 88.06 87 GLU A C 1
ATOM 671 O O . GLU A 1 87 ? -1.458 10.049 -6.654 1.00 88.06 87 GLU A O 1
ATOM 676 N N . VAL A 1 88 ? 0.506 9.512 -7.605 1.00 88.75 88 VAL A N 1
ATOM 677 C CA . VAL A 1 88 ? 0.790 8.380 -6.704 1.00 88.75 88 VAL A CA 1
ATOM 678 C C . VAL A 1 88 ? 0.902 8.861 -5.257 1.00 88.75 88 VAL A C 1
ATOM 680 O O . VAL A 1 88 ? 0.300 8.275 -4.356 1.00 88.75 88 VAL A O 1
ATOM 683 N N . THR A 1 89 ? 1.580 9.990 -5.039 1.00 89.44 89 THR A N 1
ATOM 684 C CA . THR A 1 89 ? 1.705 10.616 -3.714 1.00 89.44 89 THR A CA 1
ATOM 685 C C . THR A 1 89 ? 0.346 11.041 -3.159 1.00 89.44 89 THR A C 1
ATOM 687 O O . THR A 1 89 ? 0.043 10.805 -1.990 1.00 89.44 89 THR A O 1
ATOM 690 N N . LYS A 1 90 ? -0.517 11.632 -3.995 1.00 91.69 90 LYS A N 1
ATOM 691 C CA . LYS A 1 90 ? -1.874 12.017 -3.596 1.00 91.69 90 LYS A CA 1
ATOM 692 C C . LYS A 1 90 ? -2.709 10.799 -3.202 1.00 91.69 90 LYS A C 1
ATOM 694 O O . LYS A 1 90 ? -3.330 10.818 -2.146 1.00 91.69 90 LYS A O 1
ATOM 699 N N . ARG A 1 91 ? -2.683 9.725 -3.999 1.00 89.62 91 ARG A N 1
ATOM 700 C CA . ARG A 1 91 ? -3.411 8.477 -3.702 1.00 89.62 91 ARG A CA 1
ATOM 701 C C . ARG A 1 91 ? -2.950 7.834 -2.396 1.00 89.62 91 ARG A C 1
ATOM 703 O O . ARG A 1 91 ? -3.791 7.353 -1.640 1.00 89.62 91 ARG A O 1
ATOM 710 N N . TYR A 1 92 ? -1.647 7.855 -2.125 1.00 92.06 92 TYR A N 1
ATOM 711 C CA . TYR A 1 92 ? -1.090 7.411 -0.849 1.00 92.06 92 TYR A CA 1
ATOM 712 C C . TYR A 1 92 ? -1.595 8.273 0.314 1.00 92.06 92 TYR A C 1
ATOM 714 O O . TYR A 1 92 ? -2.143 7.750 1.281 1.00 92.06 92 TYR A O 1
ATOM 722 N N . ASN A 1 93 ? -1.511 9.599 0.198 1.00 91.75 93 ASN A N 1
ATOM 723 C CA . ASN A 1 93 ? -1.986 10.508 1.241 1.00 91.75 93 ASN A CA 1
ATOM 724 C C . ASN A 1 93 ? -3.488 10.347 1.525 1.00 91.75 93 ASN A C 1
ATOM 726 O O . ASN A 1 93 ? -3.884 10.325 2.691 1.00 91.75 93 ASN A O 1
ATOM 730 N N . ASP A 1 94 ? -4.308 10.181 0.485 1.00 92.69 94 ASP A N 1
ATOM 731 C CA . ASP A 1 94 ? -5.744 9.912 0.612 1.00 92.69 94 ASP A CA 1
ATOM 732 C C . ASP A 1 94 ? -5.997 8.576 1.339 1.00 92.69 94 ASP A C 1
ATOM 734 O O . ASP A 1 94 ? -6.886 8.486 2.190 1.00 92.69 94 ASP A O 1
ATOM 738 N N . ALA A 1 95 ? -5.188 7.547 1.055 1.00 92.62 95 ALA A N 1
ATOM 739 C CA . ALA A 1 95 ? -5.266 6.254 1.730 1.00 92.62 95 ALA A CA 1
ATOM 740 C C . ALA A 1 95 ? -4.929 6.364 3.225 1.00 92.62 95 ALA A C 1
ATOM 742 O O . ALA A 1 95 ? -5.694 5.893 4.069 1.00 92.62 95 ALA A O 1
ATOM 743 N N . ILE A 1 96 ? -3.836 7.050 3.565 1.00 92.56 96 ILE A N 1
ATOM 744 C CA . ILE A 1 96 ? -3.439 7.288 4.957 1.00 92.56 96 ILE A CA 1
ATOM 745 C C . ILE A 1 96 ? -4.479 8.141 5.695 1.00 92.56 96 ILE A C 1
ATOM 747 O O . ILE A 1 96 ? -4.787 7.872 6.858 1.00 92.56 96 ILE A O 1
ATOM 751 N N . ALA A 1 97 ? -5.051 9.157 5.044 1.00 92.44 97 ALA A N 1
ATOM 752 C CA . ALA A 1 97 ? -6.114 9.973 5.628 1.00 92.44 97 ALA A CA 1
ATOM 753 C C . ALA A 1 97 ? -7.354 9.130 5.961 1.00 92.44 97 ALA A C 1
ATOM 755 O O . ALA A 1 97 ? -7.899 9.246 7.060 1.00 92.44 97 ALA A O 1
ATOM 756 N N . PHE A 1 98 ? -7.755 8.231 5.059 1.00 90.88 98 PHE A N 1
ATOM 757 C CA . PHE A 1 98 ? -8.849 7.297 5.313 1.00 90.88 98 PHE A CA 1
ATOM 758 C C . PHE A 1 98 ? -8.548 6.366 6.498 1.00 90.88 98 PHE A C 1
ATOM 760 O O . PHE A 1 98 ? -9.369 6.256 7.406 1.00 90.88 98 PHE A O 1
ATOM 767 N N . LEU A 1 99 ? -7.358 5.755 6.549 1.00 89.31 99 LEU A N 1
ATOM 768 C CA . LEU A 1 99 ? -6.955 4.872 7.655 1.00 89.31 99 LEU A CA 1
ATOM 769 C C . LEU A 1 99 ? -6.940 5.596 9.008 1.00 89.31 99 LEU A C 1
ATOM 771 O O . LEU A 1 99 ? -7.373 5.036 10.015 1.00 89.31 99 LEU A O 1
ATOM 775 N N . LYS A 1 100 ? -6.508 6.863 9.032 1.00 89.44 100 LYS A N 1
ATOM 776 C CA . LYS A 1 100 ? -6.574 7.720 10.226 1.00 89.44 100 LYS A CA 1
ATOM 777 C C . LYS A 1 100 ? -8.009 8.014 10.661 1.00 89.44 100 LYS A C 1
ATOM 779 O O . LYS A 1 100 ? -8.280 8.049 11.858 1.00 89.44 100 LYS A O 1
ATOM 784 N N . ASN A 1 101 ? -8.932 8.222 9.724 1.00 88.56 101 ASN A N 1
ATOM 785 C CA . ASN A 1 101 ? -10.345 8.416 10.061 1.00 88.56 101 ASN A CA 1
ATOM 786 C C . ASN A 1 101 ? -10.955 7.130 10.629 1.00 88.56 101 ASN A C 1
ATOM 788 O O . ASN A 1 101 ? -11.647 7.180 11.644 1.00 88.56 101 ASN A O 1
ATOM 792 N N . VAL A 1 102 ? -10.630 5.972 10.045 1.00 86.38 102 VAL A N 1
ATOM 793 C CA . VAL A 1 102 ? -11.068 4.660 10.547 1.00 86.38 102 VAL A CA 1
ATOM 794 C C . VAL A 1 102 ? -10.531 4.395 11.956 1.00 86.38 102 VAL A C 1
ATOM 796 O O . VAL A 1 102 ? -11.297 3.993 12.832 1.00 86.38 102 VAL A O 1
ATOM 799 N N . SER A 1 103 ? -9.248 4.671 12.219 1.00 84.31 103 SER A N 1
ATOM 800 C CA . SER A 1 103 ? -8.656 4.479 13.553 1.00 84.31 103 SER A CA 1
ATOM 801 C C . SER A 1 103 ? -9.250 5.419 14.611 1.00 84.31 103 SER A C 1
ATOM 803 O O . SER A 1 103 ? -9.377 5.051 15.781 1.00 84.31 103 SER A O 1
ATOM 805 N N . ARG A 1 104 ? -9.693 6.615 14.206 1.00 86.75 104 ARG A N 1
ATOM 806 C CA . ARG A 1 104 ? -10.411 7.570 15.067 1.00 86.75 104 ARG A CA 1
ATOM 807 C C . ARG A 1 104 ? -11.895 7.260 15.236 1.00 86.75 104 ARG A C 1
ATOM 809 O O . ARG A 1 104 ? -12.457 7.632 16.264 1.00 86.75 104 ARG A O 1
ATOM 816 N N . GLY A 1 105 ? -12.499 6.538 14.293 1.00 79.50 105 GLY A N 1
ATOM 817 C CA . GLY A 1 105 ? -13.928 6.216 14.261 1.00 79.50 105 GLY A CA 1
ATOM 818 C C . GLY A 1 105 ? -14.829 7.202 13.571 1.00 79.50 105 GLY A C 1
ATOM 819 O O . GLY A 1 105 ? -16.023 7.195 13.842 1.00 79.50 105 GLY A O 1
ATOM 820 N N . ASP A 1 106 ? -14.247 8.029 12.719 1.00 77.25 106 ASP A N 1
ATOM 821 C CA . ASP A 1 106 ? -14.945 9.061 11.968 1.00 77.25 106 ASP A CA 1
ATOM 822 C C . ASP A 1 106 ? -15.420 8.524 10.590 1.00 77.25 106 ASP A C 1
ATOM 824 O O . ASP A 1 106 ? -15.687 9.316 9.688 1.00 77.25 106 ASP A O 1
ATOM 828 N N . ALA A 1 107 ? -15.467 7.192 10.405 1.00 58.12 107 ALA A N 1
ATOM 829 C CA . ALA A 1 107 ? -15.724 6.485 9.141 1.00 58.12 107 ALA A CA 1
ATOM 830 C C . ALA A 1 107 ? -17.032 5.683 9.156 1.00 58.12 107 ALA A C 1
ATOM 832 O O . ALA A 1 107 ? -17.330 5.068 10.206 1.00 58.12 107 ALA A O 1
#

pLDDT: mean 86.75, std 6.87, range [58.12, 94.06]

Radius of gyration: 14.32 Å; chains: 1; bounding box: 37×27×37 Å